Protein AF-A0AAD1S380-F1 (afdb_monomer)

Sequence (94 aa):
MFGIEAESEQDSSMQQADDSSGFRKDTVHKLLQLHLKEDKVRVSADALVLITEMLNVFVQEAAARAARQAKGEELAVVDIEHVEKILPQLLLDF

Organism: Pelobates cultripes (NCBI:txid61616)

Structure (mmCIF, N/CA/C/O backbone):
data_AF-A0AAD1S380-F1
#
_entry.id   AF-A0AAD1S380-F1
#
loop_
_atom_site.group_PDB
_atom_site.id
_atom_site.type_symbol
_atom_site.label_atom_id
_atom_site.label_alt_id
_atom_site.label_comp_id
_atom_site.label_asym_id
_atom_site.label_entity_id
_atom_site.label_seq_id
_atom_site.pdbx_PDB_ins_code
_atom_site.Cartn_x
_atom_site.Cartn_y
_atom_site.Cartn_z
_atom_site.occupancy
_atom_site.B_iso_or_equiv
_atom_site.auth_seq_id
_atom_site.auth_comp_id
_atom_site.auth_asym_id
_atom_site.auth_atom_id
_atom_site.pdbx_PDB_model_num
ATOM 1 N N . MET A 1 1 ? -20.093 -17.028 -58.330 1.00 46.22 1 MET A N 1
ATOM 2 C CA . MET A 1 1 ? -19.165 -17.984 -57.698 1.00 46.22 1 MET A CA 1
ATOM 3 C C . MET A 1 1 ? -17.802 -17.323 -57.627 1.00 46.22 1 MET A C 1
ATOM 5 O O . MET A 1 1 ? -17.164 -17.215 -58.657 1.00 46.22 1 MET A O 1
ATOM 9 N N . PHE A 1 2 ? -17.454 -16.790 -56.459 1.00 40.28 2 PHE A N 1
ATOM 10 C CA . PHE A 1 2 ? -16.103 -16.670 -55.895 1.00 40.28 2 PHE A CA 1
ATOM 11 C C . PHE A 1 2 ? -16.327 -16.125 -54.483 1.00 40.28 2 PHE A C 1
ATOM 13 O O . PHE A 1 2 ? -16.641 -14.953 -54.302 1.00 40.28 2 PHE A O 1
ATOM 20 N N . GLY A 1 3 ? -16.351 -17.045 -53.522 1.00 46.69 3 GLY A N 1
ATOM 21 C CA . GLY A 1 3 ? -16.287 -16.722 -52.105 1.00 46.69 3 GLY A CA 1
ATOM 22 C C . GLY A 1 3 ? -14.830 -16.634 -51.664 1.00 46.69 3 GLY A C 1
ATOM 23 O O . GLY A 1 3 ? -13.979 -17.240 -52.311 1.00 46.69 3 GLY A O 1
ATOM 24 N N . ILE A 1 4 ? -14.616 -15.855 -50.607 1.00 49.62 4 ILE A N 1
ATOM 25 C CA . ILE A 1 4 ? -13.558 -15.848 -49.576 1.00 49.62 4 ILE A CA 1
ATOM 26 C C . ILE A 1 4 ? -14.086 -14.777 -48.593 1.00 49.62 4 ILE A C 1
ATOM 28 O O . ILE A 1 4 ? -14.281 -13.631 -48.993 1.00 49.62 4 ILE A O 1
ATOM 32 N N . GLU A 1 5 ? -14.798 -15.191 -47.540 1.00 43.72 5 GLU A N 1
ATOM 33 C CA . GLU A 1 5 ? -14.286 -15.321 -46.156 1.00 43.72 5 GLU A CA 1
ATOM 34 C C . GLU A 1 5 ? -13.817 -13.955 -45.619 1.00 43.72 5 GLU A C 1
ATOM 36 O O . GLU A 1 5 ? -12.844 -13.388 -46.094 1.00 43.72 5 GLU A O 1
ATOM 41 N N . ALA A 1 6 ? -14.661 -13.247 -44.865 1.00 47.53 6 ALA A N 1
ATOM 42 C CA . ALA A 1 6 ? -14.838 -13.388 -43.415 1.00 47.53 6 ALA A CA 1
ATOM 43 C C . ALA A 1 6 ? -13.571 -13.002 -42.643 1.00 47.53 6 ALA A C 1
ATOM 45 O O . ALA A 1 6 ? -12.659 -13.805 -42.544 1.00 47.53 6 ALA A O 1
ATOM 46 N N . GLU A 1 7 ? -13.578 -11.814 -42.038 1.00 45.91 7 GLU A N 1
ATOM 47 C CA . GLU A 1 7 ? -13.007 -11.608 -40.707 1.00 45.91 7 GLU A CA 1
ATOM 48 C C . GLU A 1 7 ? -13.845 -10.550 -39.983 1.00 45.91 7 GLU A C 1
ATOM 50 O O . GLU A 1 7 ? -13.923 -9.376 -40.348 1.00 45.91 7 GLU A O 1
ATOM 55 N N . SER A 1 8 ? -14.587 -11.072 -39.018 1.00 42.97 8 SER A N 1
ATOM 56 C CA . SER A 1 8 ? -15.416 -10.413 -38.030 1.00 42.97 8 SER A CA 1
ATOM 57 C C . SER A 1 8 ? -14.568 -9.885 -36.875 1.00 42.97 8 SER A C 1
ATOM 59 O O . SER A 1 8 ? -13.631 -10.549 -36.451 1.00 42.97 8 SER A O 1
ATOM 61 N N . GLU A 1 9 ? -15.032 -8.762 -36.326 1.00 45.62 9 GLU A N 1
ATOM 62 C CA . GLU A 1 9 ? -15.026 -8.419 -34.898 1.00 45.62 9 GLU A CA 1
ATOM 63 C C . GLU A 1 9 ? -13.681 -8.291 -34.167 1.00 45.62 9 GLU A C 1
ATOM 65 O O . GLU A 1 9 ? -12.953 -9.250 -33.950 1.00 45.62 9 GLU A O 1
ATOM 70 N N . GLN A 1 10 ? -13.477 -7.108 -33.585 1.00 40.16 10 GLN A N 1
ATOM 71 C CA . GLN A 1 10 ? -13.299 -7.010 -32.136 1.00 40.16 10 GLN A CA 1
ATOM 72 C C . GLN A 1 10 ? -13.684 -5.599 -31.684 1.00 40.16 10 GLN A C 1
ATOM 74 O O . GLN A 1 10 ? -12.860 -4.698 -31.539 1.00 40.16 10 GLN A O 1
ATOM 79 N N . ASP A 1 11 ? -14.993 -5.425 -31.488 1.00 36.50 11 ASP A N 1
ATOM 80 C CA . ASP A 1 11 ? -15.537 -4.435 -30.565 1.00 36.50 11 ASP A CA 1
ATOM 81 C C . ASP A 1 11 ? -14.946 -4.749 -29.188 1.00 36.50 11 ASP A C 1
ATOM 83 O O . ASP A 1 11 ? -15.328 -5.715 -28.527 1.00 36.50 11 ASP A O 1
ATOM 87 N N . SER A 1 12 ? -13.919 -3.998 -28.794 1.00 40.72 12 SER A N 1
ATOM 88 C CA . SER A 1 12 ? -13.371 -4.073 -27.445 1.00 40.72 12 SER A CA 1
ATOM 89 C C . SER A 1 12 ? -14.307 -3.278 -26.543 1.00 40.72 12 SER A C 1
ATOM 91 O O . SER A 1 12 ? -13.977 -2.197 -26.054 1.00 40.72 12 SER A O 1
ATOM 93 N N . SER A 1 13 ? -15.508 -3.819 -26.329 1.00 41.09 13 SER A N 1
ATOM 94 C CA . SER A 1 13 ? -16.313 -3.483 -25.172 1.00 41.09 13 SER A CA 1
ATOM 95 C C . SER A 1 13 ? -15.455 -3.829 -23.962 1.00 41.09 13 SER A C 1
ATOM 97 O O . SER A 1 13 ? -15.339 -4.993 -23.576 1.00 41.09 13 SER A O 1
ATOM 99 N N . MET A 1 14 ? -14.758 -2.821 -23.436 1.00 44.81 14 MET A N 1
ATOM 100 C CA . MET A 1 14 ? -13.991 -2.906 -22.206 1.00 44.81 14 MET A CA 1
ATOM 101 C C . MET A 1 14 ? -15.000 -3.305 -21.136 1.00 44.81 14 MET A C 1
ATOM 103 O O . MET A 1 14 ? -15.785 -2.483 -20.662 1.00 44.81 14 MET A O 1
ATOM 107 N N . GLN A 1 15 ? -15.052 -4.604 -20.861 1.00 39.91 15 GLN A N 1
ATOM 108 C CA . GLN A 1 15 ? -15.887 -5.193 -19.838 1.00 39.91 15 GLN A CA 1
ATOM 109 C C . GLN A 1 15 ? -15.558 -4.427 -18.556 1.00 39.91 15 GLN A C 1
ATOM 111 O O . GLN A 1 15 ? -14.449 -4.540 -18.031 1.00 39.91 15 GLN A O 1
ATOM 116 N N . GLN A 1 16 ? -16.483 -3.590 -18.082 1.00 42.62 16 GLN A N 1
ATOM 117 C CA . GLN A 1 16 ? -16.443 -3.118 -16.708 1.00 42.62 16 GLN A CA 1
ATOM 118 C C . GLN A 1 16 ? -16.645 -4.363 -15.852 1.00 42.62 16 GLN A C 1
ATOM 120 O O . GLN A 1 16 ? -17.767 -4.786 -15.584 1.00 42.62 16 GLN A O 1
ATOM 125 N N . ALA A 1 17 ? -15.532 -5.005 -15.512 1.00 42.53 17 ALA A N 1
ATOM 126 C CA . ALA A 1 17 ? -15.479 -5.940 -14.418 1.00 42.53 17 ALA A CA 1
ATOM 127 C C . ALA A 1 17 ? -15.728 -5.104 -13.163 1.00 42.53 17 ALA A C 1
ATOM 129 O O . ALA A 1 17 ? -14.811 -4.506 -12.604 1.00 42.53 17 ALA A O 1
ATOM 130 N N . ASP A 1 18 ? -16.990 -5.037 -12.750 1.00 42.56 18 ASP A N 1
ATOM 131 C CA . ASP A 1 18 ? -17.378 -4.705 -11.380 1.00 42.56 18 ASP A CA 1
ATOM 132 C C . ASP A 1 18 ? -17.011 -5.882 -10.461 1.00 42.56 18 ASP A C 1
ATOM 134 O O . ASP A 1 18 ? -17.837 -6.473 -9.774 1.00 42.56 18 ASP A O 1
ATOM 138 N N . ASP A 1 19 ? -15.745 -6.283 -10.528 1.00 45.97 19 ASP A N 1
ATOM 139 C CA . ASP A 1 19 ? -15.101 -7.128 -9.546 1.00 45.97 19 ASP A CA 1
ATOM 140 C C . ASP A 1 19 ? -14.245 -6.143 -8.767 1.00 45.97 19 ASP A C 1
ATOM 142 O O . ASP A 1 19 ? -13.128 -5.811 -9.168 1.00 45.97 19 ASP A O 1
ATOM 146 N N . SER A 1 20 ? -14.824 -5.547 -7.723 1.00 59.59 20 SER A N 1
ATOM 147 C CA . SER A 1 20 ? -14.120 -4.603 -6.862 1.00 59.59 20 SER A CA 1
ATOM 148 C C . SER A 1 20 ? -12.909 -5.320 -6.253 1.00 59.59 20 SER A C 1
ATOM 150 O O . SER A 1 20 ? -13.015 -5.972 -5.210 1.00 59.59 20 SER A O 1
ATOM 152 N N . SER A 1 21 ? -11.764 -5.264 -6.935 1.00 72.19 21 SER A N 1
ATOM 153 C CA . SER A 1 21 ? -10.513 -5.891 -6.531 1.00 72.19 21 SER A CA 1
ATOM 154 C C . SER A 1 21 ? -9.949 -5.096 -5.356 1.00 72.19 21 SER A C 1
ATOM 156 O O . SER A 1 21 ? -9.111 -4.210 -5.522 1.00 72.19 21 SER A O 1
ATOM 158 N N . GLY A 1 22 ? -10.483 -5.355 -4.168 1.00 85.69 22 GLY A N 1
ATOM 159 C CA . GLY A 1 22 ? -10.141 -4.648 -2.945 1.00 85.69 22 GLY A CA 1
ATOM 160 C C . GLY A 1 22 ? -10.157 -5.567 -1.734 1.00 85.69 22 GLY A C 1
ATOM 161 O O . GLY A 1 22 ? -10.591 -6.723 -1.786 1.00 85.69 22 GLY A O 1
ATOM 162 N N . PHE A 1 23 ? -9.654 -5.066 -0.612 1.00 94.81 23 PHE A N 1
ATOM 163 C CA . PHE A 1 23 ? -9.608 -5.856 0.611 1.00 94.81 23 PHE A CA 1
ATOM 164 C C . PHE A 1 23 ? -11.011 -6.120 1.175 1.00 94.81 23 PHE A C 1
ATOM 166 O O . PHE A 1 23 ? -11.840 -5.223 1.315 1.00 94.81 23 PHE A O 1
ATOM 173 N N . ARG A 1 24 ? -11.273 -7.366 1.595 1.00 94.94 24 ARG A N 1
ATOM 174 C CA . ARG A 1 24 ? -12.475 -7.671 2.386 1.00 94.94 24 ARG A CA 1
ATOM 175 C C . ARG A 1 24 ? -12.386 -6.957 3.732 1.00 94.94 24 ARG A C 1
ATOM 177 O O . ARG A 1 24 ? -11.404 -7.137 4.454 1.00 94.94 24 ARG A O 1
ATOM 184 N N . LYS A 1 25 ? -13.450 -6.249 4.115 1.00 93.88 25 LYS A N 1
ATOM 185 C CA . LYS A 1 25 ? -13.544 -5.527 5.397 1.00 93.88 25 LYS A CA 1
ATOM 186 C C . LYS A 1 25 ? -13.232 -6.423 6.600 1.00 93.88 25 LYS A C 1
ATOM 188 O O . LYS A 1 25 ? -12.508 -6.005 7.494 1.00 93.8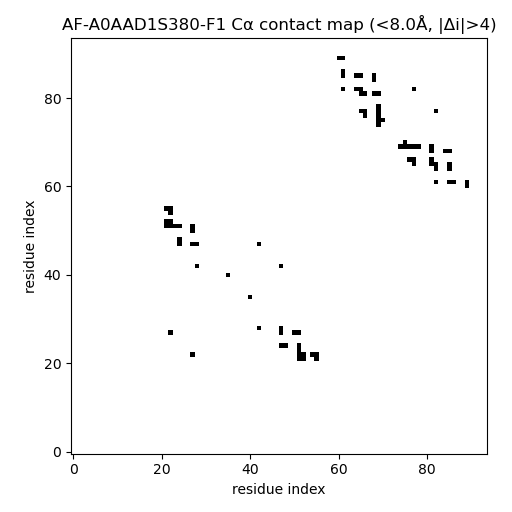8 25 LYS A O 1
ATOM 193 N N . ASP A 1 26 ? -13.678 -7.681 6.586 1.00 93.81 26 ASP A N 1
ATOM 194 C CA . ASP A 1 26 ? -13.374 -8.652 7.649 1.00 93.81 26 ASP A CA 1
ATOM 195 C C . ASP A 1 26 ? -11.877 -8.962 7.774 1.00 93.81 26 ASP A C 1
ATOM 197 O O . ASP A 1 26 ? -11.373 -9.169 8.878 1.00 93.81 26 ASP A O 1
ATOM 201 N N . THR A 1 27 ? -11.150 -8.995 6.652 1.00 95.12 27 THR A N 1
ATOM 202 C CA . THR A 1 27 ? -9.693 -9.178 6.650 1.00 95.12 27 THR A CA 1
ATOM 203 C C . THR A 1 27 ? -9.014 -7.960 7.267 1.00 95.12 27 THR A C 1
ATOM 205 O O . THR A 1 27 ? -8.170 -8.120 8.146 1.00 95.12 27 THR A O 1
ATOM 208 N N . VAL A 1 28 ? -9.411 -6.754 6.851 1.00 94.94 28 VAL A N 1
ATOM 209 C CA . VAL A 1 28 ? -8.870 -5.494 7.385 1.00 94.94 28 VAL A CA 1
ATOM 210 C C . VAL A 1 28 ? -9.156 -5.382 8.881 1.00 94.94 28 VAL A C 1
ATOM 212 O O . VAL A 1 28 ? -8.264 -5.075 9.663 1.00 94.94 28 VAL A O 1
ATOM 215 N N . HIS A 1 29 ? -10.369 -5.725 9.310 1.00 93.44 29 HIS A N 1
ATOM 216 C CA . HIS A 1 29 ? -10.749 -5.710 10.717 1.00 93.44 29 HIS A CA 1
ATOM 217 C C . HIS A 1 29 ? -9.880 -6.656 11.556 1.00 93.44 29 HIS A C 1
ATOM 219 O O . HIS A 1 29 ? -9.348 -6.244 12.585 1.00 93.44 29 HIS A O 1
ATOM 225 N N . LYS A 1 30 ? -9.662 -7.896 11.093 1.00 93.00 30 LYS A N 1
ATOM 226 C CA . LYS A 1 30 ? -8.759 -8.847 11.763 1.00 93.00 30 LYS A CA 1
ATOM 227 C C . LYS A 1 30 ? -7.316 -8.342 11.793 1.00 93.00 30 LYS A C 1
ATOM 229 O O . LYS A 1 30 ? -6.656 -8.478 12.817 1.00 93.00 30 LYS A O 1
ATOM 234 N N . LEU A 1 31 ? -6.834 -7.733 10.708 1.00 93.75 31 LEU A N 1
ATOM 235 C CA . LEU A 1 31 ? -5.490 -7.151 10.642 1.00 93.75 31 LEU A CA 1
ATOM 236 C C . LEU A 1 31 ? -5.300 -6.039 11.685 1.00 93.75 31 LEU A C 1
ATOM 238 O O . LEU A 1 31 ? -4.270 -6.000 12.360 1.00 93.75 31 LEU A O 1
ATOM 242 N N . LEU A 1 32 ? -6.306 -5.177 11.853 1.00 92.06 32 LEU A N 1
ATOM 243 C CA . LEU A 1 32 ? -6.309 -4.134 12.879 1.00 92.06 32 LEU A CA 1
ATOM 244 C C . LEU A 1 32 ? -6.323 -4.745 14.287 1.00 92.06 32 LEU A C 1
ATOM 246 O O . LEU A 1 32 ? -5.507 -4.366 15.123 1.00 92.06 32 LEU A O 1
ATOM 250 N N . GLN A 1 33 ? -7.175 -5.741 14.541 1.00 89.75 33 GLN A N 1
ATOM 251 C CA . GLN A 1 33 ? -7.242 -6.428 15.838 1.00 89.75 33 GLN A CA 1
ATOM 252 C C . GLN A 1 33 ? -5.929 -7.120 16.234 1.00 89.75 33 GLN A C 1
ATOM 254 O O . GLN A 1 33 ? -5.616 -7.183 17.417 1.00 89.75 33 GLN A O 1
ATOM 259 N N . LEU A 1 34 ? -5.132 -7.600 15.272 1.00 90.25 34 LEU A N 1
ATOM 260 C CA . LEU A 1 34 ? -3.816 -8.187 15.561 1.00 90.25 34 LEU A CA 1
ATOM 261 C C . LEU A 1 34 ? -2.827 -7.179 16.172 1.00 90.25 34 LEU A C 1
ATOM 263 O O . LEU A 1 34 ? -1.941 -7.576 16.927 1.00 90.25 34 LEU A O 1
ATOM 267 N N . HIS A 1 35 ? -2.961 -5.890 15.848 1.00 87.38 35 HIS A N 1
ATOM 268 C CA . HIS A 1 35 ? -2.007 -4.848 16.246 1.00 87.38 35 HIS A CA 1
ATOM 269 C C . HIS A 1 35 ? -2.554 -3.915 17.338 1.00 87.38 35 HIS A C 1
ATOM 271 O O . HIS A 1 35 ? -1.776 -3.290 18.062 1.00 87.38 35 HIS A O 1
ATOM 277 N N . LEU A 1 36 ? -3.877 -3.856 17.508 1.00 85.00 36 LEU A N 1
ATOM 278 C CA . LEU A 1 36 ? -4.551 -3.115 18.572 1.00 85.00 36 LEU A CA 1
ATOM 279 C C . LEU A 1 36 ? -4.611 -3.972 19.845 1.00 85.00 36 LEU A C 1
ATOM 281 O O . LEU A 1 36 ? -5.559 -4.710 20.079 1.00 85.00 36 LEU A O 1
ATOM 285 N N . LYS A 1 37 ? -3.566 -3.873 20.674 1.00 74.19 37 LYS A N 1
ATOM 286 C CA . LYS A 1 37 ? -3.359 -4.699 21.884 1.00 74.19 37 LYS A CA 1
ATOM 287 C C . LYS A 1 37 ? -4.299 -4.384 23.055 1.00 74.19 37 LYS A C 1
ATOM 289 O O . LYS A 1 37 ? -4.231 -5.049 24.085 1.00 74.19 37 LYS A O 1
ATOM 294 N N . GLU A 1 38 ? -5.126 -3.352 22.934 1.00 77.94 38 GLU A N 1
ATOM 295 C CA . GLU A 1 38 ? -6.060 -2.938 23.977 1.00 77.94 38 GLU A CA 1
ATOM 296 C C . GLU A 1 38 ? -7.475 -3.433 23.660 1.00 77.94 38 GLU A C 1
ATOM 298 O O . GLU A 1 38 ? -8.106 -2.951 22.721 1.00 77.94 38 GLU A O 1
ATOM 303 N N . ASP A 1 39 ? -8.022 -4.307 24.511 1.00 69.06 39 ASP A N 1
ATOM 304 C CA . ASP A 1 39 ? -9.370 -4.896 24.368 1.00 69.06 39 ASP A CA 1
ATOM 305 C C . ASP A 1 39 ? -10.5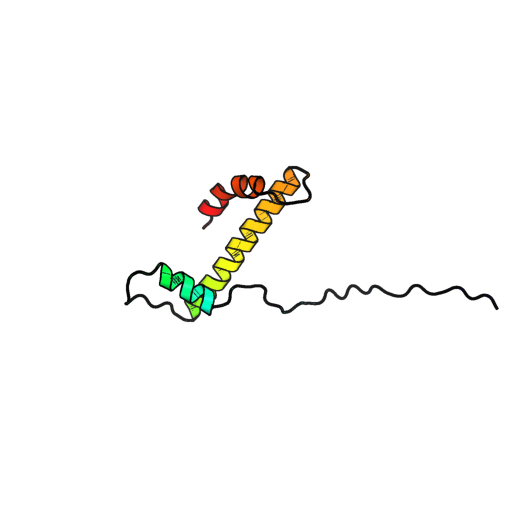15 -3.865 24.288 1.00 69.06 39 ASP A C 1
ATOM 307 O O . ASP A 1 39 ? -11.654 -4.185 23.939 1.00 69.06 39 ASP A O 1
ATOM 311 N N . LYS A 1 40 ? -10.237 -2.606 24.644 1.00 79.56 40 LYS A N 1
ATOM 312 C CA . LYS A 1 40 ? -11.201 -1.502 24.604 1.00 79.56 40 LYS A CA 1
ATOM 313 C C . LYS A 1 40 ? -11.232 -0.774 23.264 1.00 79.56 40 LYS A C 1
ATOM 315 O O . LYS A 1 40 ? -12.190 -0.039 23.018 1.00 79.56 40 LYS A O 1
ATOM 320 N N . VAL A 1 41 ? -10.226 -0.949 22.408 1.00 81.75 41 VAL A N 1
ATOM 321 C CA . VAL A 1 41 ? -10.165 -0.242 21.129 1.00 81.75 41 VAL A CA 1
ATOM 322 C C . VAL A 1 41 ? -11.128 -0.900 20.150 1.00 81.75 41 VAL A C 1
ATOM 324 O O . VAL A 1 41 ? -11.001 -2.070 19.796 1.00 81.75 41 VAL A O 1
ATOM 327 N N . ARG A 1 42 ? -12.119 -0.125 19.712 1.00 84.81 42 ARG A N 1
ATOM 328 C CA . ARG A 1 42 ? -13.111 -0.533 18.717 1.00 84.81 42 ARG A CA 1
ATOM 329 C C . ARG A 1 42 ? -12.978 0.346 17.487 1.00 84.81 42 ARG A C 1
ATOM 331 O O . ARG A 1 42 ? -12.851 1.561 17.604 1.00 84.81 42 ARG A O 1
ATOM 338 N N . VAL A 1 43 ? -13.053 -0.273 16.317 1.00 88.50 43 VAL A N 1
ATOM 339 C CA . VAL A 1 43 ? -13.057 0.421 15.027 1.00 88.50 43 VAL A CA 1
ATOM 340 C C . VAL A 1 43 ? -14.512 0.584 14.591 1.00 88.50 43 VAL A C 1
ATOM 342 O O . VAL A 1 43 ? -15.269 -0.387 14.602 1.00 88.50 43 VAL A O 1
ATOM 345 N N . SER A 1 44 ? -14.933 1.806 14.259 1.00 93.62 44 SER A N 1
ATOM 346 C CA . SER A 1 44 ? -16.284 2.043 13.736 1.00 93.62 44 SER A CA 1
ATOM 347 C C . SER A 1 44 ? -16.433 1.467 12.324 1.00 93.62 44 SER A C 1
ATOM 349 O O . SER A 1 44 ? -15.445 1.282 11.613 1.00 93.62 44 SER A O 1
ATOM 351 N N . ALA A 1 45 ? -17.670 1.198 11.897 1.00 93.12 45 ALA A N 1
ATOM 352 C CA . ALA A 1 45 ? -17.930 0.676 10.555 1.00 93.12 45 ALA A CA 1
ATOM 353 C C . ALA A 1 45 ? -17.397 1.620 9.462 1.00 93.12 45 ALA A C 1
ATOM 355 O O . ALA A 1 45 ? -16.734 1.159 8.536 1.00 93.12 45 ALA A O 1
ATOM 356 N N . ASP A 1 46 ? -17.604 2.930 9.612 1.00 94.94 46 ASP A N 1
ATOM 357 C CA . ASP A 1 46 ? -17.131 3.933 8.651 1.00 94.94 46 ASP A CA 1
ATOM 358 C C . ASP A 1 46 ? -15.601 4.017 8.618 1.00 94.94 46 ASP A C 1
ATOM 360 O O . ASP A 1 46 ? -15.005 4.050 7.542 1.00 94.94 46 ASP A O 1
ATOM 364 N N . ALA A 1 47 ? -14.944 3.967 9.784 1.00 95.19 47 ALA A N 1
ATOM 365 C CA . ALA A 1 47 ? -13.484 3.926 9.854 1.00 95.19 47 ALA A CA 1
ATOM 366 C C . ALA A 1 47 ? -12.930 2.664 9.182 1.00 95.19 47 ALA A C 1
ATOM 368 O O . ALA A 1 47 ? -11.919 2.729 8.488 1.00 95.19 47 ALA A O 1
ATOM 369 N N . LEU A 1 48 ? -13.611 1.524 9.331 1.00 94.69 48 LEU A N 1
ATOM 370 C CA . LEU A 1 48 ? -13.219 0.287 8.666 1.00 94.69 48 LEU A CA 1
ATOM 371 C C . LEU A 1 48 ? -13.313 0.406 7.139 1.00 94.69 48 LEU A C 1
ATOM 373 O O . LEU A 1 48 ? -12.425 -0.089 6.446 1.00 94.69 48 LEU A O 1
ATOM 377 N N . VAL A 1 49 ? -14.342 1.077 6.606 1.00 95.00 49 VAL A N 1
ATOM 378 C CA . VAL A 1 49 ? -14.432 1.368 5.164 1.00 95.00 49 VAL A CA 1
ATOM 379 C C . VAL A 1 49 ? -13.265 2.244 4.719 1.00 95.00 49 VAL A C 1
ATOM 381 O O . VAL A 1 49 ? -12.572 1.887 3.772 1.00 95.00 49 VAL A O 1
ATOM 384 N N . LEU A 1 50 ? -12.995 3.337 5.433 1.00 96.00 50 LEU A N 1
ATOM 385 C CA . LEU A 1 50 ? -11.914 4.259 5.080 1.00 96.00 50 LEU A CA 1
ATOM 386 C C . LEU A 1 50 ? -10.536 3.590 5.105 1.00 96.00 50 LEU A C 1
ATOM 388 O O . LEU A 1 50 ? -9.749 3.792 4.186 1.00 96.00 50 LEU A O 1
ATOM 392 N N . ILE A 1 51 ? -10.248 2.762 6.112 1.00 94.81 51 ILE A N 1
ATOM 393 C CA . ILE A 1 51 ? -8.976 2.028 6.189 1.00 94.81 51 ILE A CA 1
ATOM 394 C C . ILE A 1 51 ? -8.878 0.993 5.063 1.00 94.81 51 ILE A C 1
ATOM 396 O O . ILE A 1 51 ? -7.803 0.797 4.504 1.00 94.81 51 ILE A O 1
ATOM 400 N N . THR A 1 52 ? -9.991 0.348 4.704 1.00 95.88 52 THR A N 1
ATOM 401 C CA . THR A 1 52 ? -10.028 -0.593 3.575 1.00 95.88 52 THR A CA 1
ATOM 402 C C . THR A 1 52 ? -9.632 0.106 2.273 1.00 95.88 52 THR A C 1
ATOM 404 O O . THR A 1 52 ? -8.774 -0.399 1.551 1.00 95.88 52 THR A O 1
ATOM 407 N N . GLU A 1 53 ? -10.185 1.292 2.011 1.00 95.69 53 GLU A N 1
ATOM 408 C CA . GLU A 1 53 ? -9.820 2.081 0.831 1.00 95.69 53 GLU A CA 1
ATOM 409 C C . GLU A 1 53 ? -8.393 2.631 0.909 1.00 95.69 53 GLU A C 1
ATOM 411 O O . GLU A 1 53 ? -7.661 2.592 -0.076 1.00 95.69 53 GLU A O 1
ATOM 416 N N . MET A 1 54 ? -7.947 3.075 2.085 1.00 95.81 54 MET A N 1
ATOM 417 C CA . MET A 1 54 ? -6.572 3.539 2.280 1.00 95.81 54 MET A CA 1
ATOM 418 C C . MET A 1 54 ? -5.550 2.426 1.995 1.00 95.81 54 MET A C 1
ATOM 420 O O . MET A 1 54 ? -4.549 2.680 1.326 1.00 95.81 54 MET A O 1
ATOM 424 N N . LEU A 1 55 ? -5.825 1.182 2.405 1.00 96.12 55 LEU A N 1
ATOM 425 C CA . LEU A 1 55 ? -4.987 0.027 2.068 1.00 96.12 55 LEU A CA 1
ATOM 426 C C . LEU A 1 55 ? -4.995 -0.278 0.563 1.00 96.12 55 LEU A C 1
ATOM 428 O O . LEU A 1 55 ? -3.943 -0.603 0.010 1.00 96.12 55 LEU A O 1
ATOM 432 N N . ASN A 1 56 ? -6.148 -0.158 -0.108 1.00 95.50 56 ASN A N 1
ATOM 433 C CA . ASN A 1 56 ? -6.228 -0.309 -1.565 1.00 95.50 56 ASN A CA 1
ATOM 434 C C . ASN A 1 56 ? -5.324 0.721 -2.261 1.00 95.50 56 ASN A C 1
ATOM 436 O O . ASN A 1 56 ? -4.507 0.349 -3.104 1.00 95.50 56 ASN A O 1
ATOM 440 N N . VAL A 1 57 ? -5.420 1.997 -1.869 1.00 95.88 57 VAL A N 1
ATOM 441 C CA . VAL A 1 57 ? -4.593 3.085 -2.417 1.00 95.88 57 VAL A CA 1
ATOM 442 C C . VAL A 1 57 ? -3.112 2.842 -2.143 1.00 95.88 57 VAL A C 1
ATOM 444 O O . VAL A 1 57 ? -2.306 2.972 -3.057 1.00 95.88 57 VAL A O 1
ATOM 447 N N . PHE A 1 58 ? -2.743 2.425 -0.929 1.00 97.19 58 PHE A N 1
ATOM 448 C CA . PHE A 1 58 ? -1.353 2.121 -0.578 1.00 97.19 58 PHE A CA 1
ATOM 449 C C . PHE A 1 58 ? -0.731 1.068 -1.510 1.00 97.19 58 PHE A C 1
ATOM 451 O O . PHE A 1 58 ? 0.365 1.267 -2.037 1.00 97.19 58 PHE A O 1
ATOM 458 N N . VAL A 1 59 ? -1.441 -0.037 -1.769 1.00 96.75 59 VAL A N 1
ATOM 459 C CA . VAL A 1 59 ? -0.948 -1.104 -2.658 1.00 96.75 59 VAL A CA 1
ATOM 460 C C . VAL A 1 59 ? -0.926 -0.664 -4.120 1.00 96.75 59 VAL A C 1
ATOM 462 O O . VAL A 1 59 ? 0.034 -0.967 -4.832 1.00 96.75 59 VAL A O 1
ATOM 465 N N . GLN A 1 60 ? -1.942 0.072 -4.574 1.00 96.50 60 GLN A N 1
ATOM 466 C CA . GLN A 1 60 ? -1.975 0.610 -5.936 1.00 96.50 60 GLN A CA 1
ATOM 467 C C . GLN A 1 60 ? -0.837 1.608 -6.181 1.00 96.50 60 GLN A C 1
ATOM 469 O O . GLN A 1 60 ? -0.183 1.537 -7.220 1.00 96.50 60 GLN A O 1
ATOM 474 N N . GLU A 1 61 ? -0.544 2.485 -5.220 1.00 97.81 61 GLU A N 1
ATOM 475 C CA . GLU A 1 61 ? 0.585 3.415 -5.283 1.00 97.81 61 GLU A CA 1
ATOM 476 C C . GLU A 1 61 ? 1.923 2.676 -5.316 1.00 97.81 61 GLU A C 1
ATOM 478 O O . GLU A 1 61 ? 2.772 2.984 -6.157 1.00 97.81 61 GLU A O 1
ATOM 483 N N . ALA A 1 62 ? 2.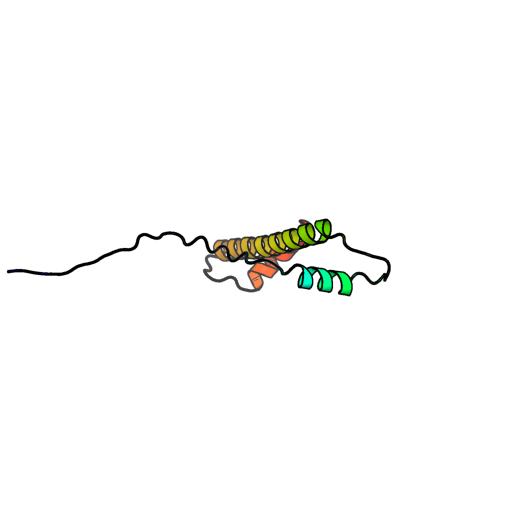104 1.660 -4.467 1.00 97.62 62 ALA A N 1
ATOM 484 C CA . ALA A 1 62 ? 3.304 0.830 -4.480 1.00 97.62 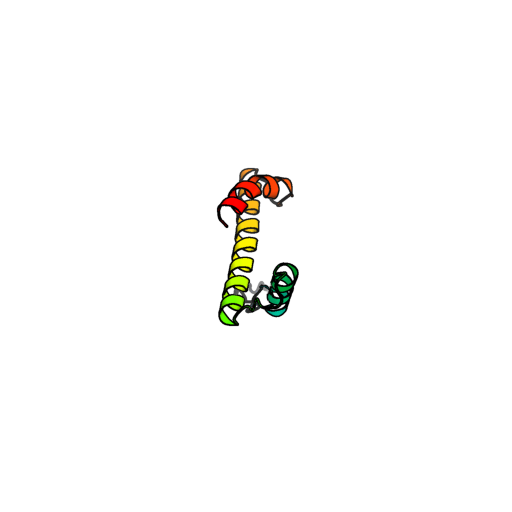62 ALA A CA 1
ATOM 485 C C . ALA A 1 62 ? 3.520 0.173 -5.855 1.00 97.62 62 ALA A C 1
ATOM 487 O O . ALA A 1 62 ? 4.602 0.282 -6.436 1.00 97.62 62 ALA A O 1
ATOM 488 N N . ALA A 1 63 ? 2.473 -0.447 -6.409 1.00 97.25 63 ALA A N 1
ATOM 489 C CA . ALA A 1 63 ? 2.519 -1.100 -7.714 1.00 97.25 63 ALA A CA 1
ATOM 490 C C . ALA A 1 63 ? 2.785 -0.102 -8.853 1.00 97.25 63 ALA A C 1
ATOM 492 O O . ALA A 1 63 ? 3.646 -0.341 -9.701 1.00 97.25 63 ALA A O 1
ATOM 493 N N . ALA A 1 64 ? 2.097 1.044 -8.861 1.00 97.38 64 ALA A N 1
ATOM 494 C CA . ALA A 1 64 ? 2.263 2.070 -9.885 1.00 97.38 64 ALA A CA 1
ATOM 495 C C . ALA A 1 64 ? 3.668 2.687 -9.864 1.00 97.38 64 ALA A C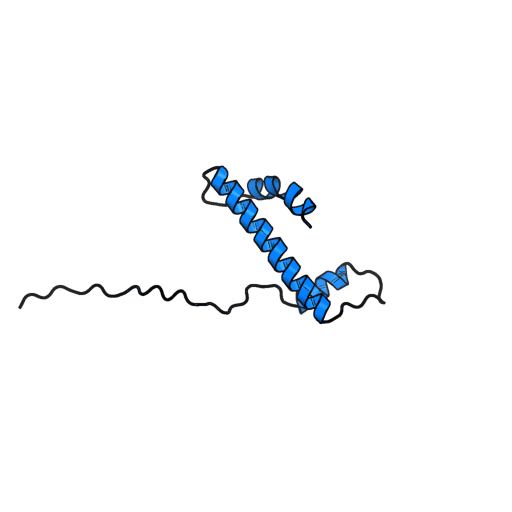 1
ATOM 497 O O . ALA A 1 64 ? 4.265 2.904 -10.920 1.00 97.38 64 ALA A O 1
ATOM 498 N N . ARG A 1 65 ? 4.223 2.957 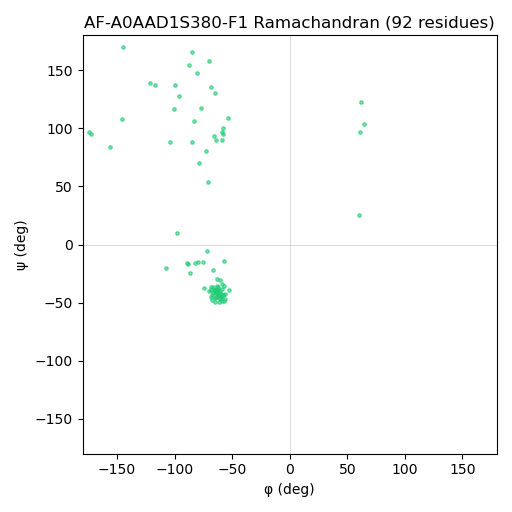-8.678 1.00 98.12 65 ARG A N 1
ATOM 499 C CA . ARG A 1 65 ? 5.584 3.493 -8.525 1.00 98.12 65 ARG A CA 1
ATOM 500 C C . ARG A 1 65 ? 6.637 2.474 -8.939 1.00 98.12 65 ARG A C 1
ATOM 502 O O . ARG A 1 65 ? 7.539 2.836 -9.690 1.00 98.12 65 ARG A O 1
ATOM 509 N N . ALA A 1 66 ? 6.489 1.212 -8.539 1.00 97.94 66 ALA A N 1
ATOM 510 C CA . ALA A 1 66 ? 7.401 0.148 -8.950 1.00 97.94 66 ALA A CA 1
ATOM 511 C C . ALA A 1 66 ? 7.366 -0.080 -10.475 1.00 97.94 66 ALA A C 1
ATOM 513 O O . ALA A 1 66 ? 8.413 -0.202 -11.107 1.00 97.94 66 ALA A O 1
ATOM 514 N N . ALA A 1 67 ? 6.181 -0.024 -11.095 1.00 97.69 67 ALA A N 1
ATOM 515 C CA . ALA A 1 67 ? 6.034 -0.087 -12.550 1.00 97.69 67 ALA A CA 1
ATOM 516 C C . ALA A 1 67 ? 6.685 1.108 -13.268 1.00 97.69 67 ALA A C 1
ATOM 518 O O . ALA A 1 67 ? 7.335 0.933 -14.298 1.00 97.69 67 ALA A O 1
ATOM 519 N N . ARG A 1 68 ? 6.551 2.329 -12.727 1.00 97.44 68 ARG A 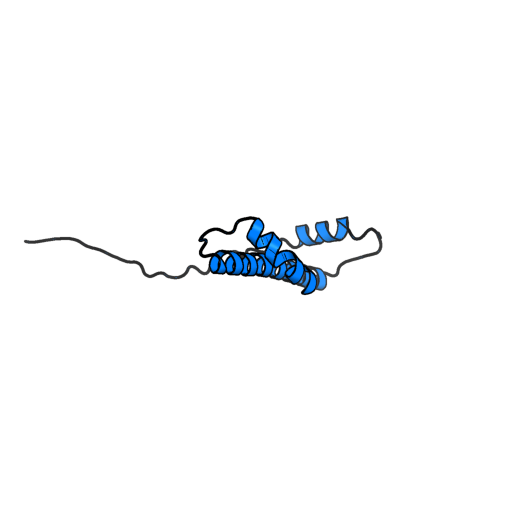N 1
ATOM 520 C CA . ARG A 1 68 ? 7.246 3.516 -13.259 1.00 97.44 68 ARG A CA 1
ATOM 521 C C . ARG A 1 68 ? 8.765 3.386 -13.138 1.00 97.44 68 ARG A C 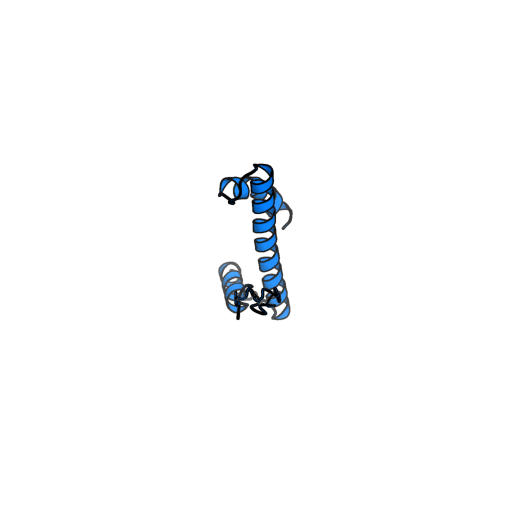1
ATOM 523 O O . ARG A 1 68 ? 9.458 3.786 -14.068 1.00 97.44 68 ARG A O 1
ATOM 530 N N . GLN A 1 69 ? 9.259 2.814 -12.041 1.00 96.88 69 GLN A N 1
ATOM 531 C CA . GLN A 1 69 ? 10.685 2.574 -11.829 1.00 96.88 69 GLN A CA 1
ATOM 532 C C . GLN A 1 69 ? 11.239 1.570 -12.851 1.00 96.88 69 GLN A C 1
ATOM 534 O O . GLN A 1 69 ? 12.202 1.894 -13.537 1.00 96.88 69 GLN A O 1
ATOM 539 N N . ALA A 1 70 ? 10.580 0.420 -13.039 1.00 97.38 70 ALA A N 1
ATOM 540 C CA . ALA A 1 70 ? 10.969 -0.570 -14.052 1.00 97.38 70 ALA A CA 1
ATOM 541 C C . ALA A 1 70 ? 10.938 0.008 -15.475 1.00 97.38 70 ALA A C 1
ATOM 543 O O . ALA A 1 70 ? 11.877 -0.163 -16.248 1.00 97.38 70 ALA A O 1
ATOM 544 N N . LYS A 1 71 ? 9.900 0.791 -15.798 1.00 96.69 71 LYS A N 1
ATOM 545 C CA . LYS A 1 71 ? 9.802 1.490 -17.086 1.00 96.69 71 LYS A CA 1
ATOM 546 C C . LYS A 1 71 ? 10.936 2.499 -17.296 1.00 96.69 71 LYS A C 1
ATOM 548 O O . LYS A 1 71 ? 11.395 2.654 -18.423 1.00 96.69 71 LYS A O 1
ATOM 553 N N . GLY A 1 72 ? 11.371 3.190 -16.241 1.00 95.88 72 GLY A N 1
ATOM 554 C CA . GLY A 1 72 ? 12.520 4.100 -16.282 1.00 95.88 72 GLY A CA 1
ATOM 555 C C . GLY A 1 72 ? 13.855 3.390 -16.528 1.00 95.88 72 GLY A C 1
ATOM 556 O O . GLY A 1 72 ? 14.785 4.014 -17.024 1.00 95.88 72 GLY A O 1
ATOM 557 N N . GLU A 1 73 ? 13.922 2.093 -16.226 1.00 95.44 73 GLU A N 1
ATOM 558 C CA . GLU A 1 73 ? 15.067 1.207 -16.473 1.00 95.44 73 GLU A CA 1
ATOM 559 C C . GLU A 1 73 ? 14.905 0.385 -17.767 1.00 95.44 73 GLU A C 1
ATOM 561 O O . GLU A 1 73 ? 15.693 -0.516 -18.031 1.00 95.44 73 GLU A O 1
ATOM 566 N N . GLU A 1 74 ? 13.893 0.704 -18.586 1.00 95.12 74 GLU A N 1
ATOM 567 C CA . GLU A 1 74 ? 13.565 0.020 -19.848 1.00 95.12 74 GLU A CA 1
ATOM 568 C C . GLU A 1 74 ? 13.235 -1.479 -19.686 1.00 95.12 74 GLU A C 1
ATOM 570 O O . GLU A 1 74 ? 13.340 -2.266 -20.628 1.00 95.12 74 GLU A O 1
ATOM 575 N N . LEU A 1 75 ? 12.765 -1.879 -18.500 1.00 95.06 75 LEU A N 1
ATOM 576 C CA . LEU A 1 75 ? 12.343 -3.244 -18.194 1.00 95.06 75 LEU A CA 1
ATOM 577 C C . LEU A 1 75 ? 10.818 -3.385 -18.278 1.00 95.06 75 LEU A C 1
ATOM 579 O O . LEU A 1 75 ? 10.053 -2.546 -17.799 1.00 95.06 75 LEU A O 1
ATOM 583 N N . ALA A 1 76 ? 10.362 -4.482 -18.888 1.00 92.81 76 ALA A N 1
ATOM 584 C CA . ALA A 1 76 ? 8.936 -4.780 -19.050 1.00 92.81 76 ALA A CA 1
ATOM 585 C C . ALA A 1 76 ? 8.300 -5.432 -17.807 1.00 92.81 76 ALA A C 1
ATOM 587 O O . ALA A 1 76 ? 7.075 -5.479 -17.700 1.00 92.81 76 ALA A O 1
ATOM 588 N N . VAL A 1 77 ? 9.118 -5.949 -16.887 1.00 96.19 77 VAL A N 1
ATOM 589 C CA . VAL A 1 77 ? 8.682 -6.670 -15.686 1.00 96.19 77 VAL A CA 1
ATOM 590 C C . VAL A 1 77 ? 9.211 -5.956 -14.449 1.00 96.19 77 VAL A C 1
ATOM 592 O O . VAL A 1 77 ? 10.349 -5.494 -14.417 1.00 96.19 77 VAL A O 1
ATOM 595 N N . VAL A 1 78 ? 8.364 -5.861 -13.427 1.00 96.94 78 VAL A N 1
ATOM 596 C CA . VAL A 1 78 ? 8.743 -5.303 -12.131 1.00 96.94 78 VAL A CA 1
ATOM 597 C C . VAL A 1 78 ? 9.427 -6.382 -11.299 1.00 96.94 78 VAL A C 1
ATOM 599 O O . VAL A 1 78 ? 8.769 -7.272 -10.769 1.00 96.94 78 VAL A O 1
ATOM 602 N N . ASP A 1 79 ? 10.741 -6.261 -11.155 1.00 96.88 79 ASP A N 1
ATOM 603 C CA . ASP A 1 79 ? 11.532 -7.003 -10.169 1.00 96.88 79 ASP A CA 1
ATOM 604 C C . ASP A 1 79 ? 11.566 -6.329 -8.788 1.00 96.88 79 ASP A C 1
ATOM 606 O O . ASP A 1 79 ? 11.235 -5.148 -8.636 1.00 96.88 79 ASP A O 1
ATOM 610 N N . ILE A 1 80 ? 12.007 -7.085 -7.777 1.00 97.12 80 ILE A N 1
ATOM 611 C CA . ILE A 1 80 ? 12.074 -6.652 -6.372 1.00 97.12 80 ILE A CA 1
ATOM 612 C C . ILE A 1 80 ? 12.923 -5.391 -6.166 1.00 97.12 80 ILE A C 1
ATOM 614 O O . ILE A 1 80 ? 12.541 -4.521 -5.386 1.00 97.12 80 ILE A O 1
ATOM 618 N N . GLU A 1 81 ? 14.008 -5.235 -6.927 1.00 97.19 81 GLU A N 1
ATOM 619 C CA . GLU A 1 81 ? 14.904 -4.074 -6.847 1.00 97.19 81 GLU A CA 1
ATOM 620 C C . GLU A 1 81 ? 14.167 -2.754 -7.129 1.00 97.19 81 GLU A C 1
ATOM 622 O O . GLU A 1 81 ? 14.459 -1.721 -6.525 1.00 97.19 81 GLU A O 1
ATOM 627 N N . HIS A 1 82 ? 13.163 -2.768 -8.013 1.00 97.56 82 HIS A N 1
ATOM 628 C CA . HIS A 1 82 ? 12.346 -1.586 -8.302 1.00 97.56 82 HIS A CA 1
ATOM 629 C C . HIS A 1 82 ? 11.473 -1.191 -7.109 1.00 97.56 82 HIS A C 1
ATOM 631 O O . HIS A 1 82 ? 11.271 -0.002 -6.859 1.00 97.56 82 HIS A O 1
ATOM 637 N N . VAL A 1 83 ? 10.965 -2.180 -6.365 1.00 97.56 83 VAL A N 1
ATOM 638 C CA . VAL A 1 83 ? 10.180 -1.948 -5.148 1.00 97.56 83 VAL A CA 1
ATOM 639 C C . VAL A 1 83 ? 11.078 -1.373 -4.057 1.00 97.56 83 VAL A C 1
ATOM 641 O O . VAL A 1 83 ? 10.716 -0.379 -3.436 1.00 97.56 83 VAL A O 1
ATOM 644 N N . GLU A 1 84 ? 12.273 -1.933 -3.866 1.00 97.88 84 GLU A N 1
ATOM 645 C CA . GLU A 1 84 ? 13.246 -1.442 -2.882 1.00 97.88 84 GLU A CA 1
ATOM 646 C C . GLU A 1 84 ? 13.643 0.018 -3.135 1.00 97.88 84 GLU A C 1
ATOM 648 O O . GLU A 1 84 ? 13.745 0.799 -2.190 1.00 97.88 84 GLU A O 1
ATOM 653 N N . LYS A 1 85 ? 13.790 0.416 -4.405 1.00 97.06 85 LYS A N 1
ATOM 654 C CA . LYS A 1 85 ? 14.102 1.800 -4.795 1.00 97.06 85 LYS A CA 1
ATOM 655 C C . LYS A 1 85 ? 12.988 2.789 -4.435 1.00 97.06 85 LYS A C 1
ATOM 657 O O . LYS A 1 85 ? 13.285 3.904 -4.013 1.00 97.06 85 LYS A O 1
ATOM 662 N N . ILE A 1 86 ? 11.716 2.406 -4.585 1.00 97.69 86 ILE A N 1
ATOM 663 C CA . ILE A 1 86 ? 10.574 3.299 -4.302 1.00 97.69 86 ILE A CA 1
ATOM 664 C C . ILE A 1 86 ? 10.112 3.252 -2.841 1.00 97.69 86 ILE A C 1
ATOM 666 O O . ILE A 1 86 ? 9.413 4.165 -2.394 1.00 97.69 86 ILE A O 1
ATOM 670 N N . LEU A 1 87 ? 10.510 2.219 -2.091 1.00 96.81 87 LEU A N 1
ATOM 671 C CA . LEU A 1 87 ? 10.036 1.952 -0.734 1.00 96.81 87 LEU A CA 1
ATOM 672 C C . LEU A 1 87 ? 10.290 3.106 0.253 1.00 96.81 87 LEU A C 1
ATOM 674 O O . LEU A 1 87 ? 9.358 3.435 0.986 1.00 96.81 87 LEU A O 1
ATOM 678 N N . PRO A 1 88 ? 11.466 3.773 0.279 1.00 97.69 88 PRO A N 1
ATOM 679 C CA . PRO A 1 88 ? 11.710 4.852 1.232 1.00 97.69 88 PRO A CA 1
ATOM 680 C C . PRO A 1 88 ? 10.715 6.003 1.083 1.00 97.69 88 PRO A C 1
ATOM 682 O O . PRO A 1 88 ? 10.169 6.463 2.078 1.00 97.69 88 PRO A O 1
ATOM 685 N N . GLN A 1 89 ? 10.434 6.438 -0.150 1.00 97.62 89 GLN A N 1
ATOM 686 C CA . GLN A 1 89 ? 9.483 7.525 -0.383 1.00 97.62 89 GLN A CA 1
ATOM 687 C C . GLN A 1 89 ? 8.039 7.064 -0.179 1.00 97.62 89 GLN A C 1
ATOM 689 O O . GLN A 1 89 ? 7.237 7.812 0.368 1.00 97.62 89 GLN A O 1
ATOM 694 N N . LEU A 1 90 ? 7.703 5.832 -0.577 1.00 97.25 90 LEU A N 1
ATOM 695 C CA . LEU A 1 90 ? 6.378 5.267 -0.323 1.00 97.25 90 LEU A CA 1
ATOM 696 C C . LEU A 1 90 ? 6.046 5.279 1.177 1.00 97.25 90 LEU A C 1
ATOM 698 O O . LEU A 1 90 ? 4.941 5.647 1.539 1.00 97.25 90 LEU A O 1
ATOM 702 N N . LEU A 1 91 ? 6.997 4.924 2.043 1.00 96.88 91 LEU A N 1
ATOM 703 C CA . LEU A 1 91 ? 6.800 4.933 3.497 1.00 96.88 91 LEU A CA 1
ATOM 704 C C . LEU A 1 91 ? 6.821 6.334 4.128 1.00 96.88 91 LEU A C 1
ATOM 706 O O . LEU A 1 91 ? 6.449 6.461 5.285 1.00 96.88 91 LEU A O 1
ATOM 710 N N . LEU A 1 92 ? 7.296 7.363 3.420 1.00 97.69 92 LEU A N 1
ATOM 711 C CA . LEU A 1 92 ? 7.244 8.754 3.892 1.00 97.69 92 LEU A CA 1
ATOM 712 C C . LEU A 1 92 ? 5.926 9.447 3.533 1.00 97.69 92 LEU A C 1
ATOM 714 O O . LEU A 1 92 ? 5.548 10.413 4.192 1.00 97.69 92 LEU A O 1
ATOM 718 N N . ASP A 1 93 ? 5.250 8.979 2.485 1.00 96.56 93 ASP A N 1
ATOM 719 C CA . ASP A 1 93 ? 3.984 9.551 2.024 1.00 96.56 93 ASP A CA 1
ATOM 720 C C . ASP A 1 93 ? 2.773 9.088 2.859 1.00 96.56 93 ASP A C 1
ATOM 722 O O . ASP A 1 93 ? 1.706 9.699 2.765 1.00 96.56 93 ASP A O 1
ATOM 726 N N . PHE A 1 94 ? 2.931 8.028 3.659 1.00 93.81 94 PHE A N 1
ATOM 727 C CA . PHE A 1 94 ? 1.896 7.399 4.488 1.00 93.81 94 PHE A CA 1
ATOM 728 C C . PHE A 1 94 ? 2.316 7.348 5.959 1.00 93.81 94 PHE A C 1
ATOM 730 O O . PHE A 1 94 ? 1.419 7.492 6.821 1.00 93.81 94 PHE A O 1
#

Mean predicte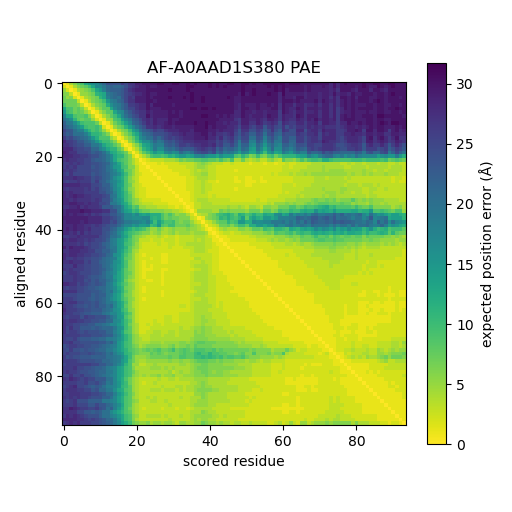d aligned error: 11.01 Å

Foldseek 3Di:
DDDDDDDDDDPPPVPPPPPPPWDDLVVLLVVVVVVPPDPPDDQDPVNSVVVRVVVVVLVVVLVVQQCVQCVVVVHPDRDPVSSVVCVVVSVVVD

Solvent-accessible surface area (backbone atoms only — not comparable to full-atom values): 6034 Å² total; per-residue (Å²): 143,85,87,80,83,87,87,79,84,80,83,78,72,76,74,80,71,87,62,83,89,60,68,56,58,70,58,51,52,52,57,49,56,76,69,51,87,50,94,81,73,76,81,51,72,68,55,46,52,54,53,33,53,50,52,44,51,53,53,50,50,53,52,53,49,17,47,52,44,18,50,74,70,76,38,96,62,73,54,71,69,33,43,62,70,46,41,68,61,56,65,69,78,108

pLDDT: mean 83.05, std 21.01, range [36.5, 98.12]

Secondary structure (DSSP, 8-state):
---------------------S--HHHHHHHHHHH---TT----HHHHHHHHHHHHHHHHHHHHHHHHHHHHTT-SS--HHHHHHHHHHHHH--

Nearest PDB structures (foldseek):
  3b0b-assembly1_C  TM=9.943E-01  e=3.241E-08  Gallus gallus
  4dra-assembly1_H  TM=9.931E-01  e=8.120E-08  Homo sapiens
  3vh6-assembly1_D  TM=9.815E-01  e=5.850E-08  Gallus gallus
  7ywx-assembly1_X  TM=9.665E-01  e=3.438E-07  Homo sapiens
  4ne1-assembly1_L  TM=9.562E-01  e=2.477E-07  Homo sapiens

InterPro domains:
  IPR009072 Histone-fold [SSF47113] (17-89)
  IPR018552 Centromere protein X [PF09415] (25-94)
  IPR018552 Centromere protein X [PTHR28680] (7-94)

Radius of gyration: 21.85 Å; Cα contacts (8 Å, |Δi|>4): 44; chains: 1; bounding box: 34×28×82 Å